Protein AF-A0A922M5T8-F1 (afdb_monomer)

Mean predicted aligned error: 7.03 Å

InterPro domains:
  IPR007785 Anamorsin [PTHR13273] (125-156)
  IPR029063 S-adenosyl-L-methionine-dependent methyltransferase superfamily [G3DSA:3.40.50.150] (2-131)
  IPR029063 S-adenosyl-L-methionine-dependent methyltransferase superfamily [SSF53335] (35-112)
  IPR046408 Anamorsin, C-terminal [PF05093] (125-153)
  IPR049011 Anamorsin, N-terminal domain, metazoan-type [PF20922] (7-112)

Sequence (159 aa):
MENLKSGDNVLIIWNNDSKNSISNLVEEIKSIIGNGSFVLENSEMITESSRPPSSYEAVISNWLSPHTVKHTDNILAIIVKLLKPNGKLILKDTTDLTSALKLNGFINVTKSPDNLYLAEKPKFECYLGDAFRCATCPYLGMPAFKPGEKVKLDLNSDI

pLDDT: mean 88.68, std 11.84, range [50.09, 98.38]

Nearest PDB structures (foldseek):
  2yui-assembly1_A  TM=8.637E-01  e=4.378E-11  Homo sapiens
  4m7r-assembly2_B  TM=8.041E-01  e=2.568E-10  Homo sapiens
  3bwb-assembly1_A  TM=6.374E-01  e=2.377E-05  Trypanosoma cruzi strain CL Brener
  3pvc-assembly1_A  TM=5.793E-01  e=1.912E-04  Yersinia pestis
  6o64-assembly2_D  TM=5.441E-01  e=7.677E-04  Arabidopsis thaliana

Solvent-accessible surface area (backbone atoms only — not comparable to full-atom values): 9366 Å² total; per-residue (Å²): 121,92,87,66,46,67,57,37,32,34,38,38,37,39,45,98,64,54,69,67,61,52,51,54,51,50,53,57,50,47,72,50,18,58,86,28,49,75,47,82,44,46,64,91,74,64,52,78,80,73,53,69,64,52,63,19,49,30,37,40,30,20,78,56,85,90,38,67,49,74,85,42,71,70,54,45,43,41,51,51,46,29,30,22,63,60,8,35,41,40,33,36,43,98,65,89,51,71,63,61,42,46,76,49,57,35,38,81,73,45,78,48,96,84,37,35,36,40,29,25,31,48,84,67,69,38,71,92,45,67,84,78,68,32,89,79,37,95,59,61,94,55,83,72,48,56,90,89,64,76,88,77,81,72,87,65,81,86,113

Structure (mmCIF, N/CA/C/O backbone):
data_AF-A0A922M5T8-F1
#
_entry.id   AF-A0A922M5T8-F1
#
loop_
_atom_site.group_PDB
_atom_site.id
_atom_site.type_symbol
_atom_site.label_atom_id
_atom_site.label_alt_id
_atom_site.label_comp_id
_atom_site.label_asym_id
_atom_site.label_entity_id
_atom_site.label_seq_id
_atom_site.pdbx_PDB_ins_code
_atom_site.Cartn_x
_atom_site.Cartn_y
_atom_site.Cartn_z
_atom_site.occupancy
_atom_site.B_iso_or_equiv
_atom_site.auth_seq_id
_atom_site.auth_comp_id
_atom_site.auth_asym_id
_atom_site.auth_atom_id
_atom_site.pdbx_PDB_model_num
ATOM 1 N N . MET A 1 1 ? -4.499 8.701 -11.858 1.00 69.12 1 MET A N 1
ATOM 2 C CA . MET A 1 1 ? -4.733 8.287 -10.454 1.00 69.12 1 MET A CA 1
ATOM 3 C C . MET A 1 1 ? -6.221 8.376 -10.100 1.00 69.12 1 MET A C 1
ATOM 5 O O . MET A 1 1 ? -6.613 9.123 -9.218 1.00 69.12 1 MET A O 1
ATOM 9 N N . GLU A 1 2 ? -7.078 7.603 -10.766 1.00 71.56 2 GLU A N 1
ATOM 10 C CA . GLU A 1 2 ? -8.548 7.739 -10.645 1.00 71.56 2 GLU A CA 1
ATOM 11 C C . GLU A 1 2 ? -9.126 7.229 -9.311 1.00 71.56 2 GLU A C 1
ATOM 13 O O . GLU A 1 2 ? -10.319 7.339 -9.053 1.00 71.56 2 GLU A O 1
ATOM 18 N N . ASN A 1 3 ? -8.279 6.661 -8.451 1.00 85.19 3 ASN A N 1
ATOM 19 C CA . ASN A 1 3 ? -8.674 6.045 -7.186 1.00 85.19 3 ASN A CA 1
ATOM 20 C C . ASN A 1 3 ? -8.375 6.904 -5.951 1.00 85.19 3 ASN A C 1
ATOM 22 O O . ASN A 1 3 ? -8.629 6.444 -4.840 1.00 85.19 3 ASN A O 1
ATOM 26 N N . LEU A 1 4 ? -7.853 8.115 -6.154 1.00 94.19 4 LEU A N 1
ATOM 27 C CA . LEU A 1 4 ? -7.638 9.113 -5.110 1.00 94.19 4 LEU A CA 1
ATOM 28 C C . LEU A 1 4 ? -8.710 10.196 -5.208 1.00 94.19 4 LEU A C 1
ATOM 30 O O . LEU A 1 4 ? -9.187 10.513 -6.299 1.00 94.19 4 LEU A O 1
ATOM 34 N N . LYS A 1 5 ? -9.057 10.795 -4.074 1.00 94.44 5 LYS A N 1
ATOM 35 C CA . LYS A 1 5 ? -10.005 11.907 -3.988 1.00 94.44 5 LYS A CA 1
ATOM 36 C C . LYS A 1 5 ? -9.546 12.948 -2.970 1.00 94.44 5 LYS A C 1
ATOM 38 O O . LYS A 1 5 ? -8.665 12.710 -2.146 1.00 94.44 5 LYS A O 1
ATOM 43 N N . SER A 1 6 ? -10.191 14.110 -3.026 1.00 96.00 6 SER A N 1
ATOM 44 C CA . SER A 1 6 ? -9.965 15.185 -2.062 1.00 96.00 6 SER A CA 1
ATOM 45 C C . SER A 1 6 ? -10.203 14.703 -0.625 1.00 96.00 6 SER A C 1
ATOM 47 O O . SER A 1 6 ? -11.196 14.025 -0.351 1.00 96.00 6 SER A O 1
ATOM 49 N N . GLY A 1 7 ? -9.290 15.057 0.279 1.00 95.69 7 GLY A N 1
ATOM 50 C CA . GLY A 1 7 ? -9.319 14.689 1.694 1.00 95.69 7 GLY A CA 1
ATOM 51 C C . GLY A 1 7 ? -8.671 13.344 2.047 1.00 95.69 7 GLY A C 1
ATOM 52 O O . GLY A 1 7 ? -8.585 13.033 3.234 1.00 95.69 7 GLY A O 1
ATOM 53 N N . ASP A 1 8 ? -8.199 12.558 1.074 1.00 97.62 8 ASP A N 1
ATOM 54 C CA . ASP A 1 8 ? -7.536 11.278 1.353 1.00 97.62 8 ASP A CA 1
ATOM 55 C C . ASP A 1 8 ? -6.208 11.467 2.110 1.00 97.62 8 ASP A C 1
ATOM 57 O O . ASP A 1 8 ? -5.431 12.382 1.827 1.00 97.62 8 ASP A O 1
ATOM 61 N N . ASN A 1 9 ? -5.914 10.554 3.042 1.00 97.81 9 ASN A N 1
ATOM 62 C CA . ASN A 1 9 ? -4.579 10.370 3.602 1.00 97.81 9 ASN A CA 1
ATOM 63 C C . ASN A 1 9 ? -3.865 9.276 2.809 1.00 97.81 9 ASN A C 1
ATOM 65 O O . ASN A 1 9 ? -4.262 8.106 2.836 1.00 97.81 9 ASN A O 1
ATOM 69 N N . VAL A 1 10 ? -2.802 9.658 2.107 1.00 98.19 10 VAL A N 1
ATOM 70 C CA . VAL A 1 10 ? -2.104 8.796 1.150 1.00 98.19 10 VAL A CA 1
ATOM 71 C C . VAL A 1 10 ? -0.704 8.454 1.646 1.00 98.19 10 VAL A C 1
ATOM 73 O O . VAL A 1 10 ? 0.093 9.335 1.960 1.00 98.19 10 VAL A O 1
ATOM 76 N N . LEU A 1 11 ? -0.364 7.170 1.680 1.00 97.75 11 LEU A N 1
ATOM 77 C CA . LEU A 1 11 ? 1.011 6.725 1.901 1.00 97.75 11 LEU A CA 1
ATOM 78 C C . LEU A 1 11 ? 1.673 6.420 0.557 1.00 97.75 11 LEU A C 1
ATOM 80 O O . LEU A 1 11 ? 1.134 5.661 -0.239 1.00 97.75 11 LEU A O 1
ATOM 84 N N . ILE A 1 12 ? 2.852 6.976 0.314 1.00 97.62 12 ILE A N 1
ATOM 85 C CA . ILE A 1 12 ? 3.647 6.747 -0.891 1.00 97.62 12 ILE A CA 1
ATOM 86 C C . ILE A 1 12 ? 4.898 5.959 -0.496 1.00 97.62 12 ILE A C 1
ATOM 88 O O . ILE A 1 12 ? 5.719 6.443 0.285 1.00 97.62 12 ILE A O 1
ATOM 92 N N . ILE A 1 13 ? 5.049 4.758 -1.049 1.00 97.56 13 ILE A N 1
ATOM 93 C CA . ILE A 1 13 ? 6.189 3.869 -0.813 1.00 97.56 13 ILE A CA 1
ATOM 94 C C . ILE A 1 13 ? 7.091 3.865 -2.048 1.00 97.56 13 ILE A C 1
ATOM 96 O O . ILE A 1 13 ? 6.647 3.537 -3.151 1.00 97.56 13 ILE A O 1
ATOM 100 N N . TRP A 1 14 ? 8.359 4.212 -1.849 1.00 96.69 14 TRP A N 1
ATOM 101 C CA . TRP A 1 14 ? 9.356 4.401 -2.908 1.00 96.69 14 TRP A CA 1
ATOM 102 C C . TRP A 1 14 ? 10.676 3.693 -2.567 1.00 96.69 14 TRP A C 1
ATOM 104 O O . TRP A 1 14 ? 10.892 3.309 -1.414 1.00 96.69 14 TRP A O 1
ATOM 114 N N . ASN A 1 15 ? 11.571 3.515 -3.547 1.00 96.00 15 ASN A N 1
ATOM 115 C CA . ASN A 1 15 ? 12.925 3.013 -3.284 1.00 96.00 15 ASN A CA 1
ATOM 116 C C . ASN A 1 15 ? 13.936 3.487 -4.333 1.00 96.00 15 ASN A C 1
ATOM 118 O O . ASN A 1 15 ? 13.748 3.261 -5.518 1.00 96.00 15 ASN A O 1
ATOM 122 N N . ASN A 1 16 ? 15.060 4.079 -3.925 1.00 90.69 16 ASN A N 1
ATOM 123 C CA . ASN A 1 16 ? 16.125 4.513 -4.848 1.00 90.69 16 ASN A CA 1
ATOM 124 C C . ASN A 1 16 ? 15.661 5.418 -6.014 1.00 90.69 16 ASN A C 1
ATOM 126 O O . ASN A 1 16 ? 16.349 5.542 -7.027 1.00 90.69 16 ASN A O 1
ATOM 130 N N . ASP A 1 17 ? 14.510 6.074 -5.868 1.00 92.31 17 ASP A N 1
ATOM 131 C CA . ASP A 1 17 ? 13.971 7.006 -6.850 1.00 92.31 17 ASP A CA 1
ATOM 132 C C . ASP A 1 17 ? 14.647 8.378 -6.740 1.00 92.31 17 ASP A C 1
ATOM 134 O O . ASP A 1 17 ? 15.034 8.832 -5.659 1.00 92.31 17 ASP A O 1
ATOM 138 N N . SER A 1 18 ? 14.775 9.079 -7.870 1.00 90.75 18 SER A N 1
ATOM 139 C CA . SER A 1 18 ? 15.382 10.411 -7.870 1.00 90.75 18 SER A CA 1
ATOM 140 C C . SER A 1 18 ? 14.501 11.424 -7.130 1.00 90.75 18 SER A C 1
ATOM 142 O O . SER A 1 18 ? 13.273 11.415 -7.252 1.00 90.75 18 SER A O 1
ATOM 144 N N . LYS A 1 19 ? 15.129 12.370 -6.420 1.00 91.19 19 LYS A N 1
ATOM 145 C CA . LYS A 1 19 ? 14.416 13.442 -5.705 1.00 91.19 19 LYS A CA 1
ATOM 146 C C . LYS A 1 19 ? 13.461 14.215 -6.620 1.00 91.19 19 LYS A C 1
ATOM 148 O O . LYS A 1 19 ? 12.360 14.544 -6.199 1.00 91.19 19 LYS A O 1
ATOM 153 N N . ASN A 1 20 ? 13.861 14.473 -7.865 1.00 93.62 20 ASN A N 1
ATOM 154 C CA . ASN A 1 20 ? 13.031 15.195 -8.830 1.00 93.62 20 ASN A CA 1
ATOM 155 C C . ASN A 1 20 ? 11.773 14.396 -9.195 1.00 93.62 20 ASN A C 1
ATOM 157 O O . ASN A 1 20 ? 10.678 14.949 -9.205 1.00 93.62 20 ASN A O 1
ATOM 161 N N . SER A 1 21 ? 11.913 13.089 -9.431 1.00 93.81 21 SER A N 1
ATOM 162 C CA . SER A 1 21 ? 10.782 12.203 -9.730 1.00 93.81 21 SER A CA 1
ATOM 163 C C . SER A 1 21 ? 9.786 12.140 -8.570 1.00 93.81 21 SER A C 1
ATOM 165 O O . SER A 1 21 ? 8.579 12.225 -8.792 1.00 93.81 21 SER A O 1
ATOM 167 N N . ILE A 1 22 ? 10.286 12.051 -7.332 1.00 94.19 22 ILE A N 1
ATOM 168 C CA . ILE A 1 22 ? 9.447 12.066 -6.127 1.00 94.19 22 ILE A CA 1
ATOM 169 C C . ILE A 1 22 ? 8.725 13.410 -5.987 1.00 94.19 22 ILE A C 1
ATOM 171 O O . ILE A 1 22 ? 7.526 13.420 -5.726 1.00 94.19 22 ILE A O 1
ATOM 175 N N . SER A 1 23 ? 9.416 14.537 -6.188 1.00 94.94 23 SER A N 1
ATOM 176 C CA . SER A 1 23 ? 8.794 15.867 -6.124 1.00 94.94 23 SER A CA 1
ATOM 177 C C . SER A 1 23 ? 7.643 16.007 -7.119 1.00 94.94 23 SER A C 1
ATOM 179 O O . SER A 1 23 ? 6.560 16.432 -6.727 1.00 94.94 23 SER A O 1
ATOM 181 N N . ASN A 1 24 ? 7.840 15.572 -8.367 1.00 95.44 24 ASN A N 1
ATOM 182 C CA . ASN A 1 24 ? 6.804 15.628 -9.400 1.00 95.44 24 ASN A CA 1
ATOM 183 C C . ASN A 1 24 ? 5.580 14.776 -9.023 1.00 95.44 24 ASN A C 1
ATOM 185 O O . ASN A 1 24 ? 4.445 15.230 -9.141 1.00 95.44 24 ASN A O 1
ATOM 189 N N . LEU A 1 25 ? 5.807 13.559 -8.516 1.00 95.38 25 LEU A N 1
ATOM 190 C CA . LEU A 1 25 ? 4.735 12.681 -8.040 1.00 95.38 25 LEU A CA 1
ATOM 191 C C . LEU A 1 25 ? 3.964 13.307 -6.871 1.00 95.38 25 LEU A C 1
ATOM 193 O O . LEU A 1 25 ? 2.738 13.250 -6.813 1.00 95.38 25 LEU A O 1
ATOM 197 N N . VAL A 1 26 ? 4.680 13.920 -5.931 1.00 94.62 26 VAL A N 1
ATOM 198 C CA . VAL A 1 26 ? 4.075 14.599 -4.783 1.00 94.62 26 VAL A CA 1
ATOM 199 C C . VAL A 1 26 ? 3.228 15.791 -5.229 1.00 94.62 26 VAL A C 1
ATOM 201 O O . VAL A 1 26 ? 2.155 16.002 -4.670 1.00 94.62 26 VAL A O 1
ATOM 204 N N . GLU A 1 27 ? 3.672 16.568 -6.215 1.00 95.94 27 GLU A N 1
ATOM 205 C CA . GLU A 1 27 ? 2.889 17.674 -6.779 1.00 95.94 27 GLU A CA 1
ATOM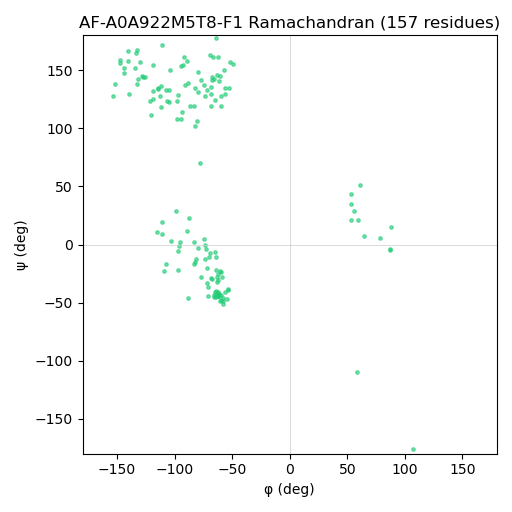 206 C C . GLU A 1 27 ? 1.610 17.179 -7.465 1.00 95.94 27 GLU A C 1
ATOM 208 O O . GLU A 1 27 ? 0.534 17.728 -7.210 1.00 95.94 27 GLU A O 1
ATOM 213 N N . GLU A 1 28 ? 1.698 16.097 -8.244 1.00 95.44 28 GLU A N 1
ATOM 214 C CA . GLU A 1 28 ? 0.534 15.447 -8.855 1.00 95.44 28 GLU A CA 1
ATOM 215 C C . GLU A 1 28 ? -0.468 15.002 -7.780 1.00 95.44 28 GLU A C 1
ATOM 217 O O . GLU A 1 28 ? -1.639 15.383 -7.824 1.00 95.44 28 GLU A O 1
ATOM 222 N N . ILE A 1 29 ? -0.010 14.274 -6.758 1.00 95.62 29 ILE A N 1
ATOM 223 C CA . ILE A 1 29 ? -0.876 13.776 -5.681 1.00 95.62 29 ILE A CA 1
ATOM 224 C C . ILE A 1 29 ? -1.507 14.931 -4.902 1.00 95.62 29 ILE A C 1
ATOM 226 O O . ILE A 1 29 ? -2.713 14.906 -4.661 1.00 95.62 29 ILE A O 1
ATOM 230 N N . LYS A 1 30 ? -0.734 15.968 -4.554 1.00 95.56 30 LYS A N 1
ATOM 231 C CA . LYS A 1 30 ? -1.248 17.168 -3.870 1.00 95.56 30 LYS A CA 1
ATOM 232 C C . LYS A 1 30 ? -2.382 17.832 -4.646 1.00 95.56 30 LYS A C 1
ATOM 234 O O . LYS A 1 30 ? -3.360 18.255 -4.033 1.00 95.56 30 LYS A O 1
ATOM 239 N N . SER A 1 31 ? -2.269 17.904 -5.974 1.00 96.12 31 SER A N 1
ATOM 240 C CA . SER A 1 31 ? -3.313 18.490 -6.822 1.00 96.12 31 SER A CA 1
ATOM 241 C C . SER A 1 31 ? -4.638 17.716 -6.761 1.00 96.12 31 SER A C 1
ATOM 243 O O . SER A 1 31 ? -5.701 18.314 -6.904 1.00 96.12 31 SER A O 1
ATOM 245 N N . ILE A 1 32 ? -4.580 16.407 -6.488 1.00 96.31 32 ILE A N 1
ATOM 246 C CA . ILE A 1 32 ? -5.747 15.519 -6.431 1.00 96.31 32 ILE A CA 1
ATOM 247 C C . ILE A 1 32 ? -6.362 15.493 -5.028 1.00 96.31 32 ILE A C 1
ATOM 249 O O . ILE A 1 32 ? -7.582 15.588 -4.885 1.00 96.31 32 ILE A O 1
ATOM 253 N N . ILE A 1 33 ? -5.535 15.360 -3.986 1.00 96.50 33 ILE A N 1
ATOM 254 C CA . ILE A 1 33 ? -6.025 15.174 -2.611 1.00 96.50 33 ILE A CA 1
ATOM 255 C C . ILE A 1 33 ? -6.421 16.486 -1.926 1.00 96.50 33 ILE A C 1
ATOM 257 O O . ILE A 1 33 ? -7.087 16.450 -0.893 1.00 96.50 33 ILE A O 1
ATOM 261 N N . GLY A 1 34 ? -6.028 17.644 -2.465 1.00 94.25 34 GLY A N 1
ATOM 262 C CA . GLY A 1 34 ? -6.409 18.953 -1.936 1.00 94.25 34 GLY A CA 1
ATOM 263 C C . GLY A 1 34 ? -5.987 19.148 -0.476 1.00 94.25 34 GLY A C 1
ATOM 264 O O . GLY A 1 34 ? -4.805 19.284 -0.177 1.00 94.25 34 GLY A O 1
ATOM 265 N N . ASN A 1 35 ? -6.964 19.173 0.436 1.00 93.81 35 ASN A N 1
ATOM 266 C CA . ASN A 1 35 ? -6.752 19.309 1.883 1.00 93.81 35 ASN A CA 1
ATOM 267 C C . ASN A 1 35 ? -6.414 17.986 2.599 1.00 93.81 35 ASN A C 1
ATOM 269 O O . ASN A 1 35 ? -6.293 17.977 3.825 1.00 93.81 35 ASN A O 1
ATOM 273 N N . GLY A 1 36 ? -6.308 16.882 1.857 1.00 95.38 36 GLY A N 1
ATOM 274 C CA . GLY A 1 36 ? -5.804 15.609 2.356 1.00 95.38 36 GLY A CA 1
ATOM 275 C C . GLY A 1 36 ? -4.336 15.685 2.780 1.00 95.38 36 GLY A C 1
ATOM 276 O O . GLY A 1 36 ? -3.664 16.710 2.642 1.00 95.38 36 GLY A O 1
ATOM 277 N N . SER A 1 37 ? -3.820 14.573 3.293 1.00 96.31 37 SER A N 1
ATOM 278 C CA . SER A 1 37 ? -2.420 14.471 3.707 1.00 96.31 37 SER A CA 1
ATOM 279 C C . SER A 1 37 ? -1.692 13.394 2.915 1.00 96.31 37 SER A C 1
ATOM 281 O O . SER A 1 37 ? -2.297 12.450 2.411 1.00 96.31 37 SER A O 1
ATOM 283 N N . PHE A 1 38 ? -0.374 13.522 2.793 1.00 96.25 38 PHE A N 1
ATOM 284 C CA . PHE A 1 38 ? 0.446 12.459 2.229 1.00 96.25 38 PHE A CA 1
ATOM 285 C C . PHE A 1 38 ? 1.693 12.228 3.075 1.00 96.25 38 PHE A C 1
ATOM 287 O O . PHE A 1 38 ? 2.202 13.134 3.740 1.00 96.25 38 PHE A O 1
ATOM 294 N N . VAL A 1 39 ? 2.189 10.999 3.033 1.00 96.62 39 VAL A N 1
ATOM 295 C CA . VAL A 1 39 ? 3.395 10.557 3.728 1.00 96.62 39 VAL A CA 1
ATOM 296 C C . VAL A 1 39 ? 4.276 9.802 2.743 1.00 96.62 39 VAL A C 1
ATOM 298 O O . VAL A 1 39 ? 3.770 9.062 1.907 1.00 96.62 39 VAL A O 1
ATOM 301 N N . LEU A 1 40 ? 5.591 9.979 2.852 1.00 96.38 40 LEU A N 1
ATOM 302 C CA . LEU A 1 40 ? 6.585 9.240 2.078 1.00 96.38 40 LEU A CA 1
ATOM 303 C C . LEU A 1 40 ? 7.298 8.244 2.991 1.00 96.38 40 LEU A C 1
ATOM 305 O O . LEU A 1 40 ? 7.756 8.626 4.066 1.00 96.38 40 LEU A O 1
ATOM 309 N N . GLU A 1 41 ? 7.438 7.003 2.537 1.00 96.50 41 GLU A N 1
ATOM 310 C CA . GLU A 1 41 ? 8.223 5.962 3.202 1.00 96.50 41 GLU A CA 1
ATOM 311 C C . GLU A 1 41 ? 9.130 5.259 2.197 1.00 96.50 41 GLU A C 1
ATOM 313 O O . GLU A 1 41 ? 8.720 4.944 1.079 1.00 96.50 41 GLU A O 1
ATOM 318 N N . ASN A 1 42 ? 10.369 4.993 2.604 1.00 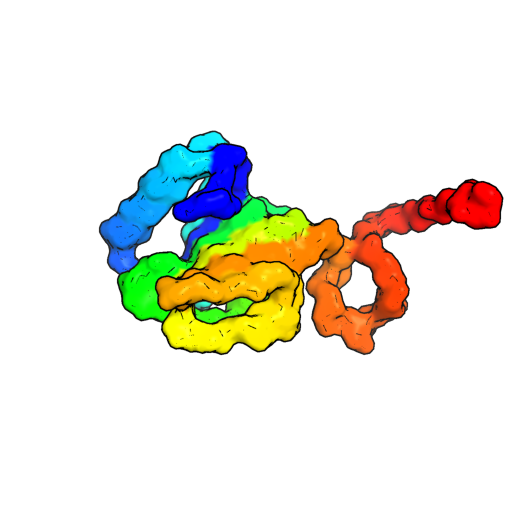95.88 42 ASN A N 1
ATOM 319 C CA . ASN A 1 42 ? 11.255 4.145 1.820 1.00 95.88 42 ASN A CA 1
ATOM 320 C C . ASN A 1 42 ? 10.943 2.669 2.124 1.00 95.88 42 ASN A C 1
ATOM 322 O O . ASN A 1 42 ? 10.804 2.292 3.291 1.00 95.88 42 ASN A O 1
ATOM 326 N N . SER A 1 43 ? 10.854 1.826 1.092 1.00 96.31 43 SER A N 1
ATOM 327 C CA . SER A 1 43 ? 10.466 0.419 1.256 1.00 96.31 43 SER A CA 1
ATOM 328 C C . SER A 1 43 ? 11.425 -0.408 2.115 1.00 96.31 43 SER A C 1
ATOM 330 O O . SER A 1 43 ? 11.009 -1.413 2.673 1.00 96.31 43 SER A O 1
ATOM 332 N N . GLU A 1 44 ? 12.698 -0.025 2.216 1.00 95.25 44 GLU A N 1
ATOM 333 C CA . GLU A 1 44 ? 13.698 -0.738 3.024 1.00 95.25 44 GLU A CA 1
ATOM 334 C C . GLU A 1 44 ? 13.655 -0.332 4.506 1.00 95.25 44 GLU A C 1
ATOM 336 O O . GLU A 1 44 ? 14.173 -1.051 5.356 1.00 95.25 44 GLU A O 1
ATOM 341 N N . MET A 1 45 ? 13.008 0.796 4.822 1.00 93.81 45 MET A N 1
ATOM 342 C CA . MET A 1 45 ? 12.967 1.376 6.172 1.00 93.81 45 MET A CA 1
ATOM 343 C C . MET A 1 45 ? 11.606 1.228 6.859 1.00 93.81 45 MET A C 1
ATOM 345 O O . MET A 1 45 ? 11.502 1.414 8.073 1.00 93.81 45 MET A O 1
ATOM 349 N N . ILE A 1 46 ? 10.550 0.924 6.102 1.00 94.19 46 ILE A N 1
ATOM 350 C CA . ILE A 1 46 ? 9.203 0.790 6.651 1.00 94.19 46 ILE A CA 1
ATOM 351 C C . ILE A 1 46 ? 9.074 -0.489 7.489 1.00 94.19 46 ILE A C 1
ATOM 353 O O . ILE A 1 46 ? 9.459 -1.584 7.081 1.00 94.19 46 ILE A O 1
ATOM 357 N N . THR A 1 47 ? 8.493 -0.351 8.6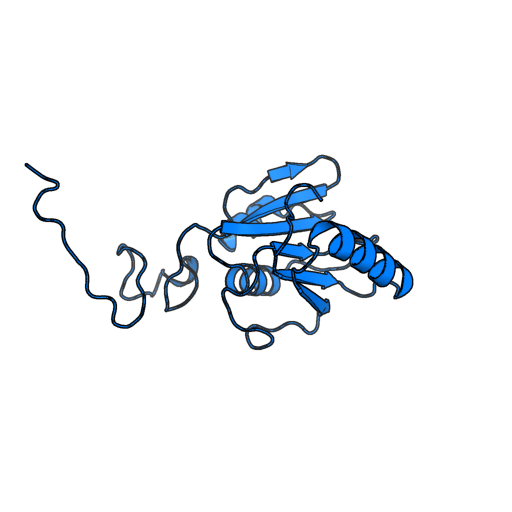75 1.00 91.25 47 THR A N 1
ATOM 358 C CA . THR A 1 47 ? 8.232 -1.448 9.611 1.00 91.25 47 THR A CA 1
ATOM 359 C C . THR A 1 47 ? 6.799 -1.363 10.131 1.00 91.25 47 THR A C 1
ATOM 361 O O . THR A 1 47 ? 6.134 -0.336 9.982 1.00 91.25 47 THR A O 1
ATOM 364 N N . GLU A 1 48 ? 6.311 -2.419 10.788 1.00 81.81 48 GLU A N 1
ATOM 365 C CA . GLU A 1 48 ? 4.960 -2.424 11.367 1.00 81.81 48 GLU A CA 1
ATOM 366 C C . GLU A 1 48 ? 4.719 -1.322 12.417 1.00 81.81 48 GLU A C 1
ATOM 368 O O . GLU A 1 48 ? 3.568 -0.967 12.664 1.00 81.81 48 GLU A O 1
ATOM 373 N N . SER A 1 49 ? 5.772 -0.802 13.055 1.00 84.88 49 SER A N 1
ATOM 374 C CA . SER A 1 49 ? 5.685 0.252 14.074 1.00 84.88 49 SER A CA 1
ATOM 375 C C . SER A 1 49 ? 5.946 1.654 13.524 1.00 84.88 49 SER A C 1
ATOM 377 O O . SER A 1 49 ? 5.776 2.628 14.255 1.00 84.88 49 SER A O 1
ATOM 379 N N . SER A 1 50 ? 6.324 1.782 12.246 1.00 81.50 50 SER A N 1
ATOM 380 C CA . SER A 1 50 ? 6.629 3.077 11.630 1.00 81.50 50 SER A CA 1
ATOM 381 C C . SER A 1 50 ? 5.419 4.013 11.621 1.00 81.50 50 SER A C 1
ATOM 383 O O . SER A 1 50 ? 5.588 5.230 11.677 1.00 81.50 50 SER A O 1
ATOM 385 N N . ARG A 1 51 ? 4.198 3.463 11.536 1.00 90.00 51 ARG A N 1
ATOM 386 C CA . ARG A 1 51 ? 2.948 4.224 11.413 1.00 90.00 51 ARG A CA 1
ATOM 387 C C . ARG A 1 51 ? 1.800 3.558 12.180 1.00 90.00 51 ARG A C 1
ATOM 389 O O . ARG A 1 51 ? 1.790 2.333 12.306 1.00 90.00 51 ARG A O 1
ATOM 396 N N . PRO A 1 52 ? 0.809 4.331 12.664 1.00 90.81 52 PRO A N 1
ATOM 397 C CA . PRO A 1 52 ? -0.387 3.750 13.259 1.00 90.81 52 PRO A CA 1
ATOM 398 C C . PRO A 1 52 ? -1.151 2.897 12.227 1.00 90.81 52 PRO A C 1
ATOM 400 O O . PRO A 1 52 ? -1.252 3.295 11.062 1.00 90.81 52 PRO A O 1
ATOM 403 N N . PRO A 1 53 ? -1.706 1.737 12.621 1.00 91.12 53 PRO A N 1
ATOM 404 C CA . PRO A 1 53 ? -2.527 0.924 11.726 1.00 91.12 53 PRO A CA 1
ATOM 405 C C . PRO A 1 53 ? -3.786 1.687 11.294 1.00 91.12 53 PRO A C 1
ATOM 407 O O . PRO A 1 53 ? -4.194 2.642 11.957 1.00 91.12 53 PRO A O 1
ATOM 410 N N . SER A 1 54 ? -4.420 1.253 10.203 1.00 93.06 54 SER A N 1
ATOM 411 C CA . SER A 1 54 ? -5.726 1.772 9.765 1.00 93.06 54 SER A CA 1
ATOM 412 C C . SER A 1 54 ? -5.782 3.303 9.620 1.00 93.06 54 SER A C 1
ATOM 414 O O . SER A 1 54 ? -6.717 3.973 10.061 1.00 93.06 54 SER A O 1
ATOM 416 N N . SER A 1 55 ? -4.743 3.882 9.020 1.00 95.12 55 SER A N 1
ATOM 417 C CA . SER A 1 55 ? -4.559 5.337 8.941 1.00 95.12 55 SER A CA 1
ATOM 418 C C . SER A 1 55 ? -4.752 5.911 7.543 1.00 95.12 55 SER A C 1
ATOM 420 O O . SER A 1 55 ? -5.079 7.089 7.426 1.00 95.12 55 SER A O 1
ATOM 422 N N . TYR A 1 56 ? -4.602 5.096 6.498 1.00 97.06 56 TYR A N 1
ATOM 423 C CA . TYR A 1 56 ? -4.549 5.583 5.120 1.00 97.06 56 TYR A CA 1
ATOM 424 C C . TYR A 1 56 ? -5.739 5.111 4.286 1.00 97.06 56 TYR A C 1
ATOM 426 O O . TYR A 1 56 ? -6.090 3.931 4.293 1.00 97.06 56 TYR A O 1
ATOM 434 N N . GLU A 1 57 ? -6.344 6.031 3.540 1.00 97.50 57 GLU A N 1
ATOM 435 C CA . GLU A 1 57 ? -7.357 5.730 2.525 1.00 97.50 57 GLU A CA 1
ATOM 436 C C . GLU A 1 57 ? -6.731 5.058 1.299 1.00 97.50 57 GLU A C 1
ATOM 438 O O . GLU A 1 57 ? -7.353 4.185 0.688 1.00 97.50 57 GLU A O 1
ATOM 443 N N . ALA A 1 58 ? -5.491 5.423 0.963 1.00 98.06 58 ALA A N 1
ATOM 444 C CA . ALA A 1 58 ? -4.766 4.823 -0.144 1.00 98.06 58 ALA A CA 1
ATOM 445 C C . ALA A 1 58 ? -3.267 4.674 0.134 1.00 98.06 58 ALA A C 1
ATOM 447 O O . ALA A 1 58 ? -2.643 5.500 0.801 1.00 98.06 58 ALA A O 1
ATOM 448 N N . VAL A 1 59 ? -2.679 3.626 -0.435 1.00 98.31 59 VAL A N 1
ATOM 449 C CA . VAL A 1 59 ? -1.235 3.418 -0.513 1.00 98.31 59 VAL A CA 1
ATOM 450 C C . VAL A 1 59 ? -0.852 3.370 -1.984 1.00 98.31 59 VAL A C 1
ATOM 452 O O . VAL A 1 59 ? -1.399 2.574 -2.745 1.00 98.31 59 VAL A O 1
ATOM 455 N N . ILE A 1 60 ? 0.096 4.213 -2.377 1.00 97.94 60 ILE A N 1
ATOM 456 C CA . ILE A 1 60 ? 0.714 4.215 -3.698 1.00 97.94 60 ILE A CA 1
ATOM 457 C C . ILE A 1 60 ? 2.106 3.622 -3.545 1.00 97.94 60 ILE A C 1
ATOM 459 O O . ILE A 1 60 ? 2.906 4.139 -2.770 1.00 97.94 60 ILE A O 1
ATOM 463 N N . SER A 1 61 ? 2.417 2.551 -4.266 1.00 97.81 61 SER A N 1
ATOM 464 C CA . SER A 1 61 ? 3.737 1.927 -4.184 1.00 97.81 61 SER A CA 1
ATOM 465 C C . SER A 1 61 ? 4.372 1.756 -5.551 1.00 97.81 61 SER A C 1
ATOM 467 O O . SER A 1 61 ? 3.691 1.478 -6.538 1.00 97.81 61 SER A O 1
ATOM 469 N N . ASN A 1 62 ? 5.693 1.928 -5.604 1.00 96.94 62 ASN A N 1
ATOM 470 C CA . ASN A 1 62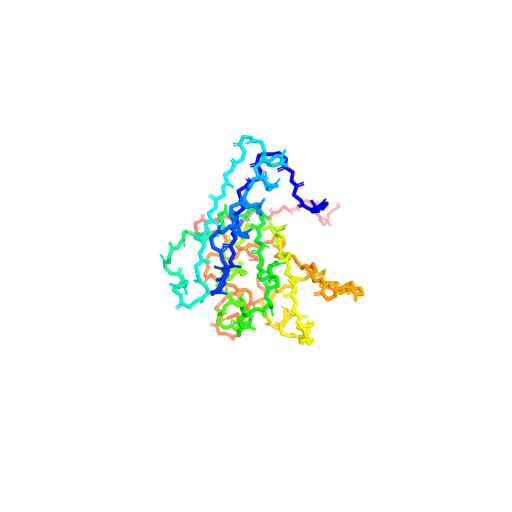 ? 6.500 1.610 -6.778 1.00 96.94 62 ASN A CA 1
ATOM 471 C C . ASN A 1 62 ? 6.045 2.320 -8.066 1.00 96.94 62 ASN A C 1
ATOM 473 O O . ASN A 1 62 ? 6.175 1.800 -9.171 1.00 96.94 62 ASN A O 1
ATOM 477 N N . TRP A 1 63 ? 5.448 3.505 -7.924 1.00 95.19 63 TRP A N 1
ATOM 478 C CA . TRP A 1 63 ? 4.827 4.237 -9.029 1.00 95.19 63 TRP A CA 1
ATOM 479 C C . TRP A 1 63 ? 5.849 4.739 -10.055 1.00 95.19 63 TRP A C 1
ATOM 481 O O . TRP A 1 63 ? 5.543 4.874 -11.240 1.00 95.19 63 TRP A O 1
ATOM 491 N N . LEU A 1 64 ? 7.065 5.014 -9.586 1.00 93.69 64 LEU A N 1
ATOM 492 C CA . LEU A 1 64 ? 8.150 5.596 -10.358 1.00 93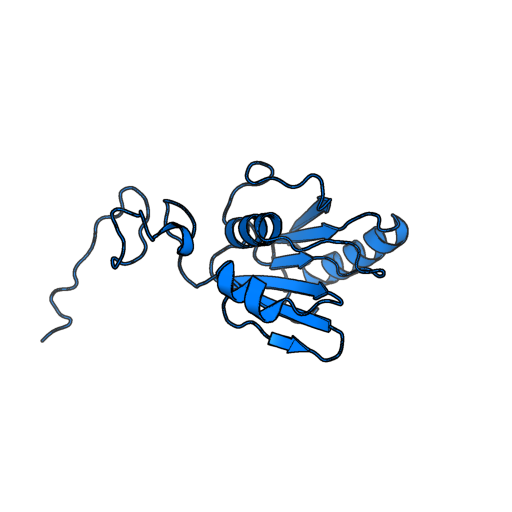.69 64 LEU A CA 1
ATOM 493 C C . LEU A 1 64 ? 8.981 4.505 -11.048 1.00 93.69 64 LEU A C 1
ATOM 495 O O . LEU A 1 64 ? 9.277 3.459 -10.476 1.00 93.69 64 LEU A O 1
ATOM 499 N N . SER A 1 65 ? 9.362 4.764 -12.299 1.00 90.62 65 SER A N 1
ATOM 500 C CA . SER A 1 65 ? 10.352 3.953 -13.015 1.00 90.62 65 SER A CA 1
ATOM 501 C C . SER A 1 65 ? 11.733 4.159 -12.370 1.00 90.62 65 SER A C 1
ATOM 503 O O . SER A 1 65 ? 12.082 5.315 -12.110 1.00 90.62 65 SER A O 1
ATOM 505 N N . PRO A 1 66 ? 12.533 3.099 -12.133 1.00 92.56 66 PRO A N 1
ATOM 506 C CA . PRO A 1 66 ? 12.455 1.781 -12.770 1.00 92.56 66 PRO A CA 1
ATOM 507 C C . PRO A 1 66 ? 11.739 0.685 -11.960 1.00 92.56 66 PRO A C 1
ATOM 509 O O . PRO A 1 66 ? 12.036 -0.492 -12.149 1.00 92.56 66 PRO A O 1
ATOM 512 N N . HIS A 1 67 ? 10.777 1.037 -11.103 1.00 94.25 67 HIS A N 1
ATOM 513 C CA . HIS A 1 67 ? 9.948 0.084 -10.352 1.00 94.25 67 HIS A CA 1
ATOM 514 C C . HIS A 1 67 ? 10.757 -0.832 -9.409 1.00 94.25 67 HIS A C 1
ATOM 516 O O . HIS A 1 67 ? 10.634 -2.056 -9.424 1.00 94.25 67 HIS A O 1
ATOM 522 N N . THR A 1 68 ? 11.604 -0.219 -8.587 1.00 94.00 68 THR A N 1
ATOM 523 C CA . THR A 1 68 ? 12.630 -0.827 -7.715 1.00 94.00 68 THR A CA 1
ATOM 524 C C . THR A 1 68 ? 12.130 -1.373 -6.373 1.00 94.00 68 THR A C 1
ATOM 526 O O . THR A 1 68 ? 12.886 -2.065 -5.684 1.00 94.00 68 THR A O 1
ATOM 529 N N . VAL A 1 69 ? 10.903 -1.060 -5.952 1.00 96.94 69 VAL A N 1
ATOM 530 C CA . VAL A 1 69 ? 10.336 -1.583 -4.701 1.00 96.94 69 VAL A CA 1
ATOM 531 C C . VAL A 1 69 ? 10.093 -3.084 -4.847 1.00 96.94 69 VAL A C 1
ATOM 533 O O . VAL A 1 69 ? 9.442 -3.534 -5.785 1.00 96.94 69 VAL A O 1
ATOM 536 N N . LYS A 1 70 ? 10.582 -3.871 -3.883 1.00 96.00 70 LYS A N 1
ATOM 537 C CA . LYS A 1 70 ? 10.317 -5.313 -3.804 1.00 96.00 70 LYS A CA 1
ATOM 538 C C . LYS A 1 70 ? 9.127 -5.572 -2.885 1.00 96.00 70 LYS A C 1
ATOM 540 O O . LYS A 1 70 ? 9.255 -5.474 -1.665 1.00 96.00 70 LYS A O 1
ATOM 545 N N . HIS A 1 71 ? 7.988 -5.947 -3.458 1.00 97.12 71 HIS A N 1
ATOM 546 C CA . HIS A 1 71 ? 6.768 -6.271 -2.714 1.00 97.12 71 HIS A CA 1
ATOM 547 C C . HIS A 1 71 ? 6.823 -7.678 -2.096 1.00 97.12 71 HIS A C 1
ATOM 549 O O . HIS A 1 71 ? 6.143 -8.599 -2.540 1.00 97.12 71 HIS A O 1
ATOM 555 N N . THR A 1 72 ? 7.663 -7.858 -1.077 1.00 96.50 72 THR A N 1
ATOM 556 C CA . THR A 1 72 ? 7.693 -9.093 -0.275 1.00 96.50 72 THR A CA 1
ATOM 557 C C . THR A 1 72 ? 6.428 -9.229 0.577 1.00 96.50 72 THR A C 1
ATOM 559 O O . THR A 1 72 ? 5.752 -8.233 0.846 1.00 96.50 72 THR A O 1
ATOM 562 N N . ASP A 1 73 ? 6.141 -10.435 1.077 1.00 94.94 73 ASP A N 1
ATOM 563 C CA . ASP A 1 73 ? 5.001 -10.674 1.978 1.00 94.94 73 ASP A CA 1
ATOM 564 C C . ASP A 1 73 ? 5.017 -9.740 3.195 1.00 94.94 73 ASP A C 1
ATOM 566 O O . ASP A 1 73 ? 3.989 -9.191 3.575 1.00 94.94 73 ASP A O 1
ATOM 570 N N . ASN A 1 74 ? 6.197 -9.459 3.758 1.00 94.25 74 ASN A N 1
ATOM 571 C CA . ASN A 1 74 ? 6.326 -8.520 4.873 1.00 94.25 74 ASN A CA 1
ATOM 572 C C . ASN A 1 74 ? 5.869 -7.096 4.500 1.00 94.25 74 ASN A C 1
ATOM 574 O O . ASN A 1 74 ? 5.140 -6.461 5.258 1.00 94.25 74 ASN A O 1
ATOM 578 N N . ILE A 1 75 ? 6.259 -6.595 3.323 1.00 96.12 75 ILE A N 1
ATOM 579 C CA . ILE A 1 75 ? 5.832 -5.270 2.848 1.00 96.12 75 ILE A CA 1
ATOM 580 C C . ILE A 1 75 ? 4.326 -5.255 2.585 1.00 96.12 75 ILE A C 1
ATOM 582 O O . ILE A 1 75 ? 3.640 -4.332 3.020 1.00 96.12 75 ILE A O 1
ATOM 586 N N . LEU A 1 76 ? 3.793 -6.286 1.928 1.00 96.88 76 LEU A N 1
ATOM 587 C CA . LEU A 1 76 ? 2.360 -6.401 1.654 1.00 96.88 76 LEU A CA 1
ATOM 588 C C . LEU A 1 76 ? 1.529 -6.477 2.947 1.00 96.88 76 LEU A C 1
ATOM 590 O O . LEU A 1 76 ? 0.506 -5.797 3.050 1.00 96.88 76 LEU A O 1
ATOM 594 N N . ALA A 1 77 ? 1.998 -7.216 3.954 1.00 93.25 77 ALA A N 1
ATOM 595 C CA . ALA A 1 77 ? 1.366 -7.307 5.268 1.00 93.25 77 ALA A CA 1
ATOM 596 C C . ALA A 1 77 ? 1.388 -5.968 6.027 1.00 93.25 77 ALA A C 1
ATOM 598 O O . ALA A 1 77 ? 0.382 -5.571 6.620 1.00 93.25 77 ALA A O 1
ATOM 599 N N . ILE A 1 78 ? 2.499 -5.222 5.973 1.00 94.94 78 ILE A N 1
ATOM 600 C CA . ILE A 1 78 ? 2.558 -3.862 6.529 1.00 94.94 78 ILE A CA 1
ATOM 601 C C . ILE A 1 78 ? 1.534 -2.968 5.821 1.00 94.94 78 ILE A C 1
ATOM 603 O O . ILE A 1 78 ? 0.733 -2.307 6.481 1.00 94.94 78 ILE A O 1
ATOM 607 N N . ILE A 1 79 ? 1.501 -2.979 4.486 1.00 96.75 79 ILE A N 1
ATOM 608 C CA . ILE A 1 79 ? 0.579 -2.152 3.696 1.00 96.75 79 ILE A CA 1
ATOM 609 C C . ILE A 1 79 ? -0.882 -2.448 4.061 1.00 96.75 79 ILE A C 1
ATOM 611 O O . ILE A 1 79 ? -1.641 -1.516 4.339 1.00 96.75 79 ILE A O 1
ATOM 615 N N . VAL A 1 80 ? -1.286 -3.723 4.112 1.00 94.50 80 VAL A N 1
ATOM 616 C CA . VAL A 1 80 ? -2.678 -4.091 4.426 1.00 94.50 80 VAL A CA 1
ATOM 617 C C . VAL A 1 80 ? -3.072 -3.662 5.847 1.00 94.50 80 VAL A C 1
ATOM 619 O O . VAL A 1 80 ? -4.213 -3.270 6.096 1.00 94.50 80 VAL A O 1
ATOM 622 N N . LYS A 1 81 ? -2.126 -3.665 6.793 1.00 91.88 81 LYS A N 1
ATOM 623 C CA . LYS A 1 81 ? -2.338 -3.195 8.170 1.00 91.88 81 LYS A CA 1
ATOM 624 C C . LYS A 1 81 ? -2.490 -1.673 8.250 1.00 91.88 81 LYS A C 1
ATOM 626 O O . LYS A 1 81 ? -3.294 -1.184 9.043 1.00 91.88 81 LYS A O 1
ATOM 631 N N . LEU A 1 82 ? -1.757 -0.923 7.430 1.00 94.62 82 LEU A N 1
ATOM 632 C CA . LEU A 1 82 ? -1.787 0.543 7.422 1.00 94.62 82 LEU A CA 1
ATOM 633 C C . LEU A 1 82 ? -3.019 1.129 6.715 1.00 94.62 82 LEU A C 1
ATOM 635 O O . LEU A 1 82 ? -3.465 2.221 7.075 1.00 94.62 82 LEU A O 1
ATOM 639 N N . LEU A 1 83 ? -3.598 0.414 5.750 1.00 95.81 83 LEU A N 1
ATOM 640 C CA . LEU A 1 83 ? -4.834 0.827 5.083 1.00 95.81 83 LEU A CA 1
ATOM 641 C C . LEU A 1 83 ? -6.036 0.795 6.036 1.00 95.81 83 LEU A C 1
ATOM 643 O O . LEU A 1 83 ? -6.182 -0.124 6.840 1.00 95.81 83 LEU A O 1
ATOM 647 N N . LYS A 1 84 ? -6.941 1.767 5.916 1.00 94.50 84 LYS A N 1
ATOM 648 C CA . LYS A 1 84 ? -8.284 1.707 6.516 1.00 94.50 84 LYS A CA 1
ATOM 649 C C . LYS A 1 84 ? -9.125 0.610 5.855 1.00 94.50 84 LYS A C 1
ATOM 651 O O . LYS A 1 84 ? -8.802 0.203 4.739 1.00 94.50 84 LYS A O 1
ATOM 656 N N . PRO A 1 85 ? -10.216 0.125 6.476 1.00 93.19 85 PRO A N 1
ATOM 657 C CA . PRO A 1 85 ? -11.179 -0.727 5.781 1.00 93.19 85 PRO A CA 1
ATOM 658 C C . PRO A 1 85 ? -11.657 -0.077 4.471 1.00 93.19 85 PRO A C 1
ATOM 660 O O . PRO A 1 85 ? -11.973 1.113 4.466 1.00 93.19 85 PRO A O 1
ATOM 663 N N . ASN A 1 86 ? -11.718 -0.841 3.373 1.00 94.31 86 ASN A N 1
ATOM 664 C CA . ASN A 1 86 ? -11.881 -0.349 1.984 1.00 94.31 86 ASN A CA 1
ATOM 665 C C . ASN A 1 86 ? -10.741 0.513 1.430 1.00 94.31 86 ASN A C 1
ATOM 667 O O . ASN A 1 86 ? -10.880 1.094 0.352 1.00 94.31 86 ASN A O 1
ATOM 671 N N . GLY A 1 87 ? -9.636 0.641 2.155 1.00 96.81 87 GLY A N 1
ATOM 672 C CA . GLY A 1 87 ? -8.471 1.366 1.683 1.00 96.81 87 GLY A CA 1
ATOM 673 C C . GLY A 1 87 ? -7.884 0.691 0.447 1.00 96.81 87 GLY A C 1
ATOM 674 O O . GLY A 1 87 ? -7.932 -0.536 0.315 1.00 96.81 87 GLY A O 1
ATOM 675 N N . LYS A 1 88 ? -7.341 1.496 -0.463 1.00 97.81 88 LYS A N 1
ATOM 676 C CA . LYS A 1 88 ? -6.873 1.040 -1.774 1.00 97.81 88 LYS A CA 1
ATOM 677 C C . LYS A 1 88 ? -5.354 0.966 -1.835 1.00 97.81 88 LYS A C 1
ATOM 679 O O . LYS A 1 88 ? -4.664 1.914 -1.482 1.00 97.81 88 LYS A O 1
ATOM 684 N N . LEU A 1 89 ? -4.832 -0.135 -2.350 1.00 98.38 89 LEU A N 1
ATOM 685 C CA . LEU A 1 89 ? -3.448 -0.264 -2.782 1.00 98.38 89 LEU A CA 1
ATOM 686 C C . LEU A 1 89 ? -3.382 -0.061 -4.295 1.00 98.38 89 LEU A C 1
ATOM 688 O O . LEU A 1 89 ? -4.052 -0.763 -5.050 1.00 98.38 89 LEU A O 1
ATOM 692 N N . ILE A 1 90 ? -2.568 0.900 -4.717 1.00 97.69 90 ILE A N 1
ATOM 693 C CA . ILE A 1 90 ? -2.302 1.250 -6.109 1.00 97.69 90 ILE A CA 1
ATOM 694 C C . ILE A 1 90 ? -0.799 1.070 -6.318 1.00 97.69 90 ILE A C 1
ATOM 696 O O . ILE A 1 90 ? -0.007 1.820 -5.753 1.00 97.69 90 ILE A O 1
ATOM 700 N N . LEU A 1 91 ? -0.372 0.082 -7.099 1.00 96.81 91 LEU A N 1
ATOM 701 C CA . LEU A 1 91 ? 1.060 -0.157 -7.303 1.00 96.81 91 LEU A CA 1
ATOM 702 C C . LEU A 1 91 ? 1.395 -0.528 -8.734 1.00 96.81 91 LEU A C 1
ATOM 704 O O . LEU A 1 91 ? 0.539 -1.019 -9.462 1.00 96.81 91 LEU A O 1
ATOM 708 N N . LYS A 1 92 ? 2.650 -0.326 -9.130 1.00 96.06 92 LYS A N 1
ATOM 709 C CA . LYS A 1 92 ? 3.181 -0.846 -10.395 1.00 96.06 92 LYS A CA 1
ATOM 710 C C . LYS A 1 92 ? 4.267 -1.873 -10.120 1.00 96.06 92 LYS A C 1
ATOM 712 O O . LYS A 1 92 ? 5.127 -1.640 -9.281 1.00 96.06 92 LYS A O 1
ATOM 717 N N . ASP A 1 93 ? 4.242 -3.011 -10.803 1.00 95.69 93 ASP A N 1
ATOM 718 C CA . ASP A 1 93 ? 5.298 -4.016 -10.647 1.00 95.69 93 ASP A CA 1
ATOM 719 C C . ASP A 1 93 ? 5.477 -4.853 -11.912 1.00 95.69 93 ASP A C 1
ATOM 721 O O . ASP A 1 93 ? 4.510 -5.271 -12.543 1.00 95.69 93 ASP A O 1
ATOM 725 N N . THR A 1 94 ? 6.729 -5.111 -12.279 1.00 92.75 94 THR A N 1
ATOM 726 C CA . THR A 1 94 ? 7.064 -5.931 -13.453 1.00 92.75 94 THR A CA 1
ATOM 727 C C . THR A 1 94 ? 6.770 -7.417 -13.239 1.00 92.75 94 THR A C 1
ATOM 729 O O . THR A 1 94 ? 6.610 -8.161 -14.207 1.00 92.75 94 THR A O 1
ATOM 732 N N . THR A 1 95 ? 6.665 -7.851 -11.984 1.00 92.94 95 THR A N 1
ATOM 733 C CA . THR A 1 95 ? 6.323 -9.218 -11.594 1.00 92.94 95 THR A CA 1
ATOM 734 C C . THR A 1 95 ? 4.812 -9.407 -11.456 1.00 92.94 95 THR A C 1
ATOM 736 O O . THR A 1 95 ? 4.047 -8.450 -11.300 1.00 92.94 95 THR A O 1
ATOM 739 N N . ASP A 1 96 ? 4.344 -10.657 -11.551 1.00 94.88 96 ASP A N 1
ATOM 740 C CA . ASP A 1 96 ? 2.942 -10.968 -11.269 1.00 94.88 96 ASP A CA 1
ATOM 741 C C . ASP A 1 96 ? 2.687 -11.080 -9.762 1.00 94.88 96 ASP A C 1
ATOM 743 O O . ASP A 1 96 ? 3.057 -12.069 -9.130 1.00 94.88 96 ASP A O 1
ATOM 747 N N . LEU A 1 97 ? 2.031 -10.066 -9.195 1.00 96.69 97 LEU A N 1
ATOM 748 C CA . LEU A 1 97 ? 1.710 -9.997 -7.769 1.00 96.69 97 LEU A CA 1
ATOM 749 C C . LEU A 1 97 ? 0.303 -10.503 -7.431 1.00 96.69 97 LEU A C 1
ATOM 751 O O . LEU A 1 97 ? -0.087 -10.476 -6.265 1.00 96.69 97 LEU A O 1
ATOM 755 N N . THR A 1 98 ? -0.472 -10.988 -8.406 1.00 96.50 98 THR A N 1
ATOM 756 C CA . THR A 1 98 ? -1.892 -11.330 -8.204 1.00 96.50 98 THR A C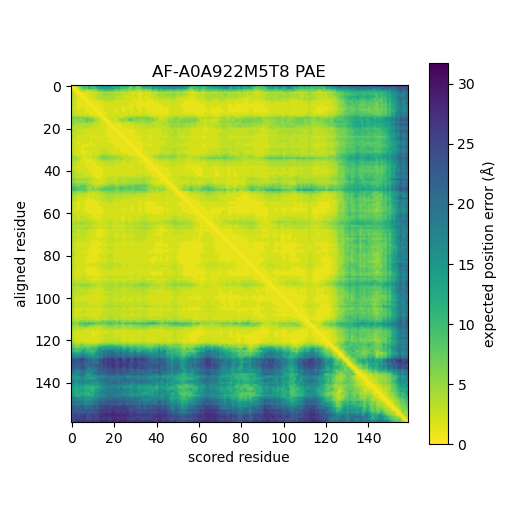A 1
ATOM 757 C C . THR A 1 98 ? -2.106 -12.313 -7.052 1.00 96.50 98 THR A C 1
ATOM 759 O O . THR A 1 98 ? -2.975 -12.103 -6.203 1.00 96.50 98 THR A O 1
ATOM 762 N N . SER A 1 99 ? -1.307 -13.381 -7.001 1.00 96.88 99 SER A N 1
ATOM 763 C CA . SER A 1 99 ? -1.391 -14.389 -5.939 1.00 96.88 99 SER A CA 1
ATOM 764 C C . SER A 1 99 ? -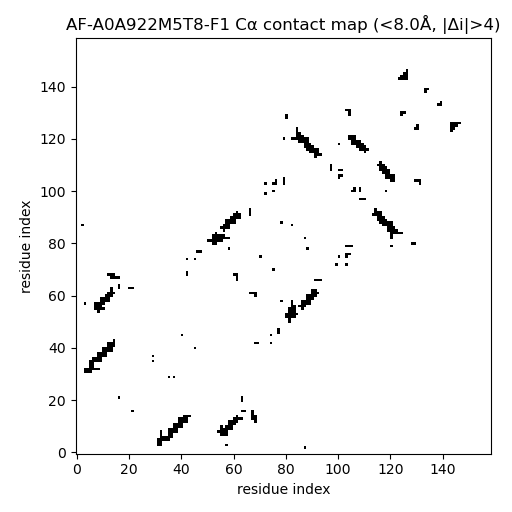0.882 -13.853 -4.603 1.00 96.88 99 SER A C 1
ATOM 766 O O . SER A 1 99 ? -1.552 -14.032 -3.590 1.00 96.88 99 SER A O 1
ATOM 768 N N . ALA A 1 100 ? 0.257 -13.154 -4.602 1.00 96.94 100 ALA A N 1
ATOM 769 C CA . ALA A 1 100 ? 0.848 -12.587 -3.391 1.00 96.94 100 ALA A CA 1
ATOM 770 C C . ALA A 1 100 ? -0.105 -11.591 -2.712 1.00 96.94 100 ALA A C 1
ATOM 772 O O . ALA A 1 100 ? -0.317 -11.661 -1.504 1.00 96.94 100 ALA A O 1
ATOM 773 N N . LEU A 1 101 ? -0.761 -10.726 -3.489 1.00 97.56 101 LEU A N 1
ATOM 774 C CA . LEU A 1 101 ? -1.763 -9.787 -2.987 1.00 97.56 101 LEU A CA 1
ATOM 775 C C . LEU A 1 101 ? -2.935 -10.517 -2.318 1.00 97.56 101 LEU A C 1
ATOM 777 O O . LEU A 1 101 ? -3.303 -10.195 -1.191 1.00 97.56 101 LEU A O 1
ATOM 781 N N . LYS A 1 102 ? -3.491 -11.546 -2.965 1.00 96.06 102 LYS A N 1
ATOM 782 C CA . LYS A 1 102 ? -4.602 -12.322 -2.391 1.00 96.06 102 LYS A CA 1
ATOM 783 C C . LYS A 1 102 ? -4.200 -13.054 -1.109 1.00 96.06 102 LYS A C 1
ATOM 785 O O . LYS A 1 102 ? -4.964 -13.055 -0.148 1.00 96.06 102 LYS A O 1
ATOM 790 N N . LEU A 1 103 ? -3.006 -13.647 -1.081 1.00 94.44 103 LEU A N 1
ATOM 791 C CA . LEU A 1 103 ? -2.485 -14.369 0.085 1.00 94.44 103 LEU A CA 1
ATOM 792 C C . LEU A 1 103 ? -2.177 -13.441 1.269 1.00 94.44 103 LEU A C 1
ATOM 794 O O . LEU A 1 103 ? -2.322 -13.859 2.412 1.00 94.44 103 LEU A O 1
ATOM 798 N N . ASN A 1 104 ? -1.826 -12.179 1.005 1.00 94.00 104 ASN A N 1
ATOM 799 C CA . ASN A 1 104 ? -1.619 -11.146 2.027 1.00 94.00 104 ASN A CA 1
ATOM 800 C C . ASN A 1 104 ? -2.906 -10.372 2.377 1.00 94.00 104 ASN A C 1
ATOM 802 O O . ASN A 1 104 ? -2.868 -9.350 3.060 1.00 94.00 104 ASN A O 1
ATOM 806 N N . GLY A 1 105 ? -4.061 -10.860 1.923 1.00 91.31 105 GLY A N 1
ATOM 807 C CA . GLY A 1 105 ? -5.368 -10.395 2.369 1.00 91.31 105 GLY A CA 1
ATOM 808 C C . GLY A 1 105 ? -5.971 -9.217 1.638 1.00 91.31 105 GLY A C 1
ATOM 809 O O . GLY A 1 105 ? -6.965 -8.657 2.103 1.00 91.31 105 GLY A O 1
ATOM 810 N N . PHE A 1 106 ? -5.433 -8.888 0.471 1.00 95.94 106 PHE A N 1
ATOM 811 C CA . PHE A 1 106 ? -6.105 -7.980 -0.435 1.00 95.94 106 PHE A CA 1
ATOM 812 C C . PHE A 1 106 ? -7.247 -8.673 -1.182 1.00 95.94 106 PHE A C 1
ATOM 814 O O . PHE A 1 106 ? -7.139 -9.814 -1.636 1.00 95.94 106 PHE A O 1
ATOM 821 N N . ILE A 1 107 ? -8.339 -7.938 -1.361 1.00 96.12 107 ILE A N 1
ATOM 822 C CA . ILE A 1 107 ? -9.488 -8.317 -2.185 1.00 96.12 107 ILE A CA 1
ATOM 823 C C . ILE A 1 107 ? -9.561 -7.420 -3.423 1.00 96.12 107 ILE A C 1
ATOM 825 O O . ILE A 1 107 ? -8.813 -6.450 -3.541 1.00 96.12 107 ILE A O 1
ATOM 829 N N . ASN A 1 108 ? -10.450 -7.753 -4.364 1.00 96.50 108 ASN A N 1
ATOM 830 C CA . ASN A 1 108 ? -10.681 -6.967 -5.585 1.00 96.50 108 ASN A CA 1
ATOM 831 C C . ASN A 1 108 ? -9.396 -6.679 -6.386 1.00 96.50 108 ASN A C 1
ATOM 833 O O . ASN A 1 108 ? -9.249 -5.620 -6.990 1.00 96.50 108 ASN A O 1
ATOM 837 N N . VAL A 1 109 ? -8.460 -7.634 -6.384 1.00 97.69 109 VAL A N 1
ATOM 838 C CA . VAL A 1 109 ? -7.178 -7.508 -7.082 1.00 97.69 109 VAL A CA 1
ATOM 839 C C . VAL A 1 109 ? -7.409 -7.508 -8.592 1.00 97.69 109 VAL A C 1
ATOM 841 O O . VAL A 1 109 ? -7.900 -8.491 -9.150 1.00 97.69 109 VAL A O 1
ATOM 844 N N . THR A 1 110 ? -7.016 -6.421 -9.246 1.00 96.75 110 THR A N 1
ATOM 845 C CA . THR A 1 110 ? -7.061 -6.241 -10.701 1.00 96.75 110 THR A CA 1
ATOM 846 C C . THR A 1 110 ? -5.682 -5.848 -11.216 1.00 96.75 110 THR A C 1
ATOM 848 O O . THR A 1 110 ? -4.944 -5.139 -10.532 1.00 96.75 110 THR A O 1
ATOM 851 N N . LYS A 1 111 ? -5.331 -6.329 -12.413 1.00 96.56 111 LYS A N 1
ATOM 852 C CA . LYS A 1 111 ? -4.085 -6.008 -13.115 1.00 96.56 111 LYS A CA 1
ATOM 853 C C . LYS A 1 111 ? -4.419 -5.381 -14.465 1.00 96.56 111 LYS A C 1
ATOM 855 O O . LYS A 1 111 ? -5.106 -6.004 -15.274 1.00 96.56 111 LYS A O 1
ATOM 860 N N . SER A 1 112 ? -3.912 -4.181 -14.705 1.00 93.31 112 SER A N 1
ATOM 861 C CA . SER A 1 112 ? -4.019 -3.475 -15.980 1.00 93.31 112 SER A CA 1
ATOM 862 C C . SER A 1 112 ? -2.815 -3.774 -16.891 1.00 93.31 112 SER A C 1
ATOM 864 O O . SER A 1 112 ? -1.768 -4.217 -16.408 1.00 93.31 112 SER A O 1
ATOM 866 N N . PRO A 1 113 ? -2.923 -3.526 -18.213 1.00 87.69 113 PRO A N 1
ATOM 867 C CA . PRO A 1 113 ? -1.857 -3.823 -19.178 1.00 87.69 113 PRO A CA 1
ATOM 868 C C . PRO A 1 113 ? -0.528 -3.090 -18.936 1.00 87.69 113 PRO A C 1
ATOM 870 O O . PRO A 1 113 ? 0.514 -3.564 -19.377 1.00 87.69 113 PRO A O 1
ATOM 873 N N . ASP A 1 114 ? -0.537 -1.959 -18.226 1.00 90.06 114 ASP A N 1
ATOM 874 C CA . ASP A 1 114 ? 0.651 -1.168 -17.879 1.00 90.06 114 ASP A CA 1
ATOM 875 C C . ASP A 1 114 ? 1.326 -1.629 -16.576 1.00 90.06 114 ASP A C 1
ATOM 877 O O . ASP A 1 114 ? 2.033 -0.850 -15.933 1.00 90.06 114 ASP A O 1
ATOM 881 N N . ASN A 1 115 ? 1.100 -2.887 -16.176 1.00 93.44 115 ASN A N 1
ATOM 882 C CA . ASN A 1 115 ? 1.594 -3.471 -14.927 1.00 93.44 115 ASN A CA 1
ATOM 883 C C . ASN A 1 115 ? 1.115 -2.737 -13.662 1.00 93.44 115 ASN A C 1
ATOM 885 O O . ASN A 1 115 ? 1.714 -2.864 -12.594 1.00 93.44 115 ASN A O 1
ATOM 889 N N . LEU A 1 116 ? 0.022 -1.981 -13.777 1.00 95.44 116 LEU A N 1
ATOM 890 C CA . LEU A 1 116 ? -0.681 -1.374 -12.659 1.00 95.44 116 LEU A CA 1
ATOM 891 C C . LEU A 1 116 ? -1.576 -2.409 -11.980 1.00 95.44 116 LEU A C 1
ATOM 893 O O . LEU A 1 116 ? -2.382 -3.072 -12.630 1.00 95.44 116 LEU A O 1
ATOM 897 N N . TYR A 1 117 ? -1.475 -2.484 -10.663 1.00 97.38 117 TYR A N 1
ATOM 898 C CA . TYR A 1 117 ? -2.356 -3.256 -9.810 1.00 97.38 117 TYR A CA 1
ATOM 899 C C . TYR A 1 117 ? -3.199 -2.320 -8.959 1.00 97.38 117 TYR A C 1
ATOM 901 O O . TYR A 1 117 ? -2.694 -1.356 -8.373 1.00 97.38 117 TYR A O 1
ATOM 909 N N . LEU A 1 118 ? -4.482 -2.649 -8.865 1.00 97.62 118 LEU A N 1
ATOM 910 C CA . LEU A 1 118 ? -5.398 -2.088 -7.886 1.00 97.62 118 LEU A CA 1
ATOM 911 C C . LEU A 1 118 ? -5.911 -3.225 -7.009 1.00 97.62 118 LEU A C 1
ATOM 913 O O . LEU A 1 118 ? -6.323 -4.270 -7.511 1.00 97.62 118 LEU A O 1
ATOM 917 N N . ALA A 1 119 ? -5.871 -3.012 -5.703 1.00 97.88 119 ALA A N 1
ATOM 918 C CA . ALA A 1 119 ? -6.272 -3.981 -4.701 1.00 97.88 119 ALA A CA 1
ATOM 919 C C . ALA A 1 119 ? -6.873 -3.255 -3.489 1.00 97.88 119 ALA A C 1
ATOM 921 O O . ALA A 1 119 ? -6.577 -2.084 -3.259 1.00 97.88 119 ALA A O 1
ATOM 922 N N . GLU A 1 120 ? -7.715 -3.922 -2.706 1.00 97.25 120 GLU A N 1
ATOM 923 C CA . GLU A 1 120 ? -8.443 -3.289 -1.599 1.00 97.25 120 GLU A CA 1
ATOM 924 C C . GLU A 1 120 ? -8.275 -4.065 -0.293 1.00 97.25 120 GLU A C 1
ATOM 926 O O . GLU A 1 120 ? -8.235 -5.297 -0.286 1.00 97.25 120 GLU A O 1
ATOM 931 N N . LYS A 1 121 ? -8.224 -3.347 0.834 1.00 94.81 121 LYS A N 1
ATOM 932 C CA . LYS A 1 121 ? -8.388 -3.953 2.157 1.00 94.81 121 LYS A CA 1
ATOM 933 C C . LYS A 1 121 ? -9.868 -4.299 2.377 1.00 94.81 121 LYS A C 1
ATOM 935 O O . LYS A 1 121 ? -10.725 -3.455 2.098 1.00 94.81 121 LYS A O 1
ATOM 940 N N . PRO A 1 122 ? -10.197 -5.480 2.934 1.00 92.31 122 PRO A N 1
ATOM 941 C CA . PRO A 1 122 ? -11.562 -5.829 3.313 1.00 92.31 122 PRO A CA 1
ATOM 942 C C . PRO A 1 122 ? -12.279 -4.759 4.153 1.00 92.31 122 PRO A C 1
ATOM 944 O O . PRO A 1 122 ? -11.667 -3.968 4.869 1.00 92.31 122 PRO A O 1
ATOM 947 N N . LYS A 1 123 ? -13.616 -4.771 4.095 1.00 88.31 123 LYS A N 1
ATOM 948 C CA . LYS A 1 123 ? -14.525 -3.824 4.778 1.00 88.31 123 LYS A CA 1
ATOM 949 C C . LYS A 1 123 ? -14.502 -3.877 6.305 1.00 88.31 123 LYS A C 1
ATOM 951 O O . LYS A 1 123 ? -15.163 -3.063 6.944 1.00 88.31 123 LYS A O 1
ATOM 956 N N . PHE A 1 124 ? -13.784 -4.827 6.883 1.00 79.81 124 PHE A N 1
ATOM 957 C CA . PHE A 1 124 ? -13.752 -5.077 8.313 1.00 79.81 124 PHE A CA 1
ATOM 958 C C . PHE A 1 124 ? -12.311 -5.164 8.805 1.00 79.81 124 PHE A C 1
ATOM 960 O O . PHE A 1 124 ? -11.389 -5.466 8.048 1.00 79.81 124 PHE A O 1
ATOM 967 N N . GLU A 1 125 ? -12.129 -4.918 10.096 1.00 73.50 125 GLU A N 1
ATOM 968 C CA . GLU A 1 125 ? -10.841 -5.026 10.765 1.00 73.50 125 GLU A CA 1
ATOM 969 C C . GLU A 1 125 ? -11.057 -5.659 12.137 1.00 73.50 125 GLU A C 1
ATOM 971 O O . GLU A 1 125 ? -11.948 -5.252 12.882 1.00 73.50 125 GLU A O 1
ATOM 976 N N . CYS A 1 126 ? -10.277 -6.695 12.443 1.00 70.06 126 CYS A N 1
ATOM 977 C CA . CYS A 1 126 ? -10.268 -7.327 13.754 1.00 70.06 126 CYS A CA 1
ATOM 978 C C . CYS A 1 126 ? -9.216 -6.642 14.625 1.00 70.06 126 CYS A C 1
ATOM 980 O O . CYS A 1 126 ? -8.101 -6.379 14.170 1.00 70.06 126 CYS A O 1
ATOM 982 N N . TYR A 1 127 ? -9.542 -6.380 15.891 1.00 68.06 127 TYR A N 1
ATOM 983 C CA . TYR A 1 127 ? -8.612 -5.699 16.794 1.00 68.06 127 TYR A CA 1
ATOM 984 C C . TYR A 1 127 ? -7.321 -6.487 17.076 1.00 68.06 127 TYR A C 1
ATOM 986 O O . TYR A 1 127 ? -6.321 -5.889 17.469 1.00 68.06 127 TYR A O 1
ATOM 994 N N . LEU A 1 128 ? -7.337 -7.813 16.890 1.00 64.94 128 LEU A N 1
ATOM 995 C CA . LEU A 1 128 ? -6.177 -8.694 17.083 1.00 64.94 128 LEU A CA 1
ATOM 996 C C . LEU A 1 128 ? -5.193 -8.674 15.907 1.00 64.94 128 LEU A C 1
ATOM 998 O O . LEU A 1 128 ? -4.144 -9.312 15.984 1.00 64.94 128 LEU A O 1
ATOM 1002 N N . GLY A 1 129 ? -5.503 -7.940 14.838 1.00 62.62 129 GLY A N 1
ATOM 1003 C CA . GLY A 1 129 ? -4.723 -7.931 13.605 1.00 62.62 129 GLY A CA 1
ATOM 1004 C C . GLY A 1 129 ? -5.420 -8.678 12.471 1.00 62.62 129 GLY A C 1
ATOM 1005 O O . GLY A 1 129 ? -6.577 -9.076 12.591 1.00 62.62 129 GLY A O 1
ATOM 1006 N N . ASP A 1 130 ? -4.726 -8.775 11.336 1.00 59.09 130 ASP A N 1
ATOM 1007 C CA . ASP A 1 130 ? -5.268 -9.233 10.054 1.00 59.09 130 ASP A CA 1
ATOM 1008 C C . ASP A 1 130 ? -6.015 -10.584 10.103 1.00 59.09 130 ASP A C 1
ATOM 1010 O O . ASP A 1 130 ? -5.809 -11.436 10.966 1.00 59.09 130 ASP A O 1
ATOM 1014 N N . ALA A 1 131 ? -6.901 -10.781 9.123 1.00 50.09 131 ALA A N 1
ATOM 1015 C CA . ALA A 1 131 ? -7.755 -11.963 9.016 1.00 50.09 131 ALA A CA 1
ATOM 1016 C C . ALA A 1 131 ? -6.993 -13.265 8.673 1.00 50.09 131 ALA A C 1
ATOM 1018 O O . ALA A 1 131 ? -7.588 -14.341 8.696 1.00 50.09 131 ALA A O 1
ATOM 1019 N N . PHE A 1 132 ? -5.694 -13.193 8.354 1.00 51.34 132 PHE A N 1
ATOM 1020 C CA . PHE A 1 132 ? -4.890 -14.335 7.892 1.00 51.34 132 PHE A CA 1
ATOM 1021 C C . PHE A 1 132 ? -4.084 -14.981 9.017 1.00 51.34 132 PHE A C 1
ATOM 1023 O O . PHE A 1 132 ? -3.814 -16.181 8.973 1.00 51.34 132 PHE A O 1
ATOM 1030 N N . ARG A 1 133 ? -3.817 -14.247 10.101 1.00 54.41 133 ARG A N 1
ATOM 1031 C CA . ARG A 1 133 ? -3.345 -14.822 11.370 1.00 54.41 133 ARG A CA 1
ATOM 1032 C C . ARG A 1 133 ? -4.454 -15.537 12.152 1.00 54.41 133 ARG A C 1
ATOM 1034 O O . ARG A 1 133 ? -4.215 -16.035 13.251 1.00 54.41 133 ARG A O 1
ATOM 1041 N N . CYS A 1 134 ? -5.660 -15.656 11.586 1.00 59.47 134 CYS A N 1
ATOM 1042 C CA . CYS A 1 134 ? -6.786 -16.287 12.262 1.00 59.47 134 CYS A CA 1
ATOM 1043 C C . CYS A 1 134 ? -6.683 -17.809 12.449 1.00 59.47 134 CYS A C 1
ATOM 1045 O O . CYS A 1 134 ? -7.459 -18.345 13.232 1.00 59.47 134 CYS A O 1
ATOM 1047 N N . ALA A 1 135 ? -5.729 -18.511 11.827 1.00 59.19 135 ALA A N 1
ATOM 1048 C CA . ALA A 1 135 ? -5.584 -19.964 12.001 1.00 59.19 135 ALA A CA 1
ATOM 1049 C C . ALA A 1 135 ? -5.343 -20.392 13.465 1.00 59.19 135 ALA A C 1
ATOM 1051 O O . ALA A 1 135 ? -5.741 -21.484 13.861 1.00 59.19 135 ALA A O 1
ATOM 1052 N N . THR A 1 136 ? -4.735 -19.523 14.279 1.00 62.56 136 THR A N 1
ATOM 1053 C CA . THR A 1 136 ? -4.582 -19.698 15.735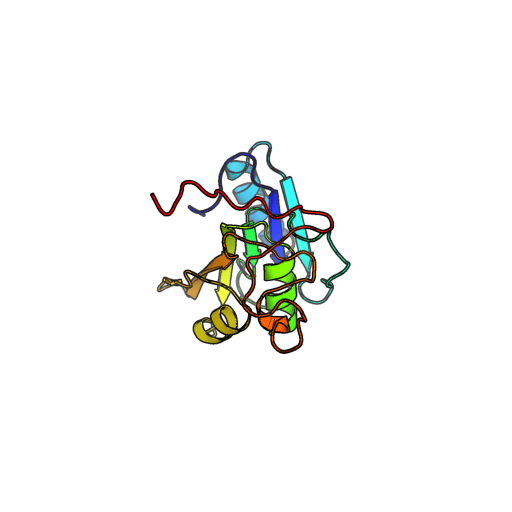 1.00 62.56 136 THR A CA 1
ATOM 1054 C C . THR A 1 136 ? -5.426 -18.705 16.538 1.00 62.56 136 THR A C 1
ATOM 1056 O O . THR A 1 136 ? -5.277 -18.609 17.757 1.00 62.56 136 THR A O 1
ATOM 1059 N N . CYS A 1 137 ? -6.313 -17.946 15.882 1.00 68.19 137 CYS A N 1
ATOM 1060 C CA . CYS A 1 137 ? -7.134 -16.956 16.565 1.00 68.19 137 CYS A CA 1
ATOM 1061 C C . CYS A 1 137 ? -8.224 -17.659 17.381 1.00 68.19 137 CYS A C 1
ATOM 1063 O O . CYS A 1 137 ? -9.001 -18.434 16.818 1.00 68.19 137 CYS A O 1
ATOM 1065 N N . PRO A 1 138 ? -8.354 -17.344 18.682 1.00 72.56 138 PRO A N 1
ATOM 1066 C CA . PRO A 1 138 ? -9.399 -17.923 19.525 1.00 72.56 138 PRO A CA 1
ATOM 1067 C C . PRO A 1 138 ? -10.822 -17.542 19.078 1.00 72.56 138 PRO A C 1
ATOM 1069 O O . PRO A 1 138 ? -11.784 -18.129 19.558 1.00 72.56 138 PRO A O 1
ATOM 1072 N N . TYR A 1 139 ? -10.956 -16.584 18.155 1.00 73.94 139 TYR A N 1
ATOM 1073 C CA . TYR A 1 139 ? -12.222 -16.096 17.603 1.00 73.94 139 TYR A CA 1
ATOM 1074 C C . TYR A 1 139 ? -12.422 -16.483 16.127 1.00 73.94 139 TYR A C 1
ATOM 1076 O O . TYR A 1 139 ? -13.197 -15.845 15.414 1.00 73.94 139 TYR A O 1
ATOM 1084 N N . LEU A 1 140 ? -11.701 -17.495 15.629 1.00 71.75 140 LEU A N 1
ATOM 1085 C CA . LEU A 1 140 ? -11.859 -17.983 14.258 1.00 71.75 140 LEU A CA 1
ATOM 1086 C C . LEU A 1 140 ? -13.317 -18.404 13.989 1.00 71.75 140 LEU A C 1
ATOM 1088 O O . LEU A 1 140 ? -13.908 -19.163 14.751 1.00 71.75 140 LEU A O 1
ATOM 1092 N N . GLY A 1 141 ? -13.890 -17.907 12.889 1.00 72.19 141 GLY A N 1
ATOM 1093 C CA . GLY A 1 141 ? -15.288 -18.152 12.511 1.00 72.19 141 GLY A CA 1
ATOM 1094 C C . GLY A 1 141 ? -16.299 -17.169 13.112 1.00 72.19 141 GLY A C 1
ATOM 1095 O O . GLY A 1 141 ? -17.471 -17.216 12.744 1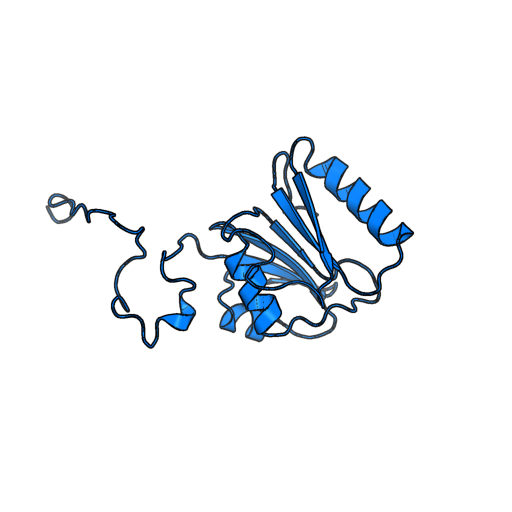.00 72.19 141 GLY A O 1
ATOM 1096 N N . MET A 1 142 ? -15.868 -16.257 13.989 1.00 72.69 142 MET A N 1
ATOM 1097 C CA . MET A 1 142 ? -16.718 -15.193 14.530 1.00 72.69 142 MET A CA 1
ATOM 1098 C C . MET A 1 142 ? -16.600 -13.906 13.691 1.00 72.69 142 MET A C 1
ATOM 1100 O O . MET A 1 142 ? -15.567 -13.680 13.052 1.00 72.69 142 MET A O 1
ATOM 1104 N N . PRO A 1 143 ? -17.627 -13.035 13.686 1.00 74.56 143 PRO A N 1
ATOM 1105 C CA . PRO A 1 143 ? -17.525 -11.709 13.083 1.00 74.56 143 PRO A CA 1
ATOM 1106 C C . PRO A 1 143 ? -16.377 -10.889 13.689 1.00 74.56 143 PRO A C 1
ATOM 1108 O O . PRO A 1 143 ? -16.041 -11.039 14.864 1.00 74.56 143 PRO A O 1
ATOM 1111 N N . ALA A 1 144 ? -15.791 -9.991 12.895 1.00 76.00 144 ALA A N 1
ATOM 1112 C CA . ALA A 1 144 ? -14.793 -9.048 13.392 1.00 76.00 144 ALA A CA 1
ATOM 1113 C C . ALA A 1 144 ? -15.383 -8.140 14.483 1.00 76.00 144 ALA A C 1
ATOM 1115 O O . ALA A 1 144 ? -16.548 -7.755 14.406 1.00 76.00 144 ALA A O 1
ATOM 1116 N N . PHE A 1 145 ? -14.568 -7.786 15.477 1.00 74.62 145 PHE A N 1
ATOM 1117 C CA . PHE A 1 145 ? -15.001 -7.007 16.635 1.00 74.62 145 PHE A CA 1
ATOM 1118 C C . PHE A 1 145 ? -13.892 -6.088 17.157 1.00 74.62 145 PHE A C 1
ATOM 1120 O O . PHE A 1 145 ? -12.698 -6.311 16.919 1.00 74.62 145 PHE A O 1
ATOM 1127 N N . LYS A 1 146 ? -14.297 -5.054 17.895 1.00 75.88 146 LYS A N 1
ATOM 1128 C CA . LYS A 1 146 ? -13.416 -4.151 18.646 1.00 75.88 146 LYS A CA 1
ATOM 1129 C C . LYS A 1 146 ? -13.267 -4.617 20.101 1.00 75.88 146 LYS A C 1
ATOM 1131 O O . LYS A 1 146 ? -14.185 -5.236 20.643 1.00 75.88 146 LYS A O 1
ATOM 1136 N N . PRO A 1 147 ? -12.158 -4.293 20.793 1.00 75.00 147 PRO A N 1
ATOM 1137 C CA . PRO A 1 147 ? -12.016 -4.633 22.204 1.00 75.00 147 PRO A CA 1
ATOM 1138 C C . PRO A 1 147 ? -13.136 -3.967 23.010 1.00 75.00 147 PRO A C 1
ATOM 1140 O O . PRO A 1 147 ? -13.353 -2.761 22.895 1.00 75.00 147 PRO A O 1
ATOM 1143 N N . GLY A 1 148 ? -13.851 -4.748 23.819 1.00 80.62 148 GLY A N 1
ATOM 1144 C CA . GLY A 1 148 ? -14.969 -4.252 24.629 1.00 80.62 148 GLY A CA 1
ATOM 1145 C C . GLY A 1 148 ? -16.284 -4.048 23.868 1.00 80.62 148 GLY A C 1
ATOM 1146 O O . GLY A 1 148 ? -17.252 -3.564 24.456 1.00 80.62 148 GLY A O 1
ATOM 1147 N N . GLU A 1 149 ? -16.355 -4.425 22.589 1.00 81.38 149 GLU A N 1
ATOM 1148 C CA . GLU A 1 149 ? -17.604 -4.415 21.834 1.00 81.38 149 GLU A CA 1
ATOM 1149 C C . GLU A 1 149 ? -18.593 -5.436 22.413 1.00 81.38 149 GLU A C 1
ATOM 1151 O O . GLU A 1 149 ? -18.292 -6.622 22.547 1.00 81.38 149 GLU A O 1
ATOM 1156 N N . LYS A 1 150 ? -19.790 -4.969 22.784 1.00 77.50 150 LYS A N 1
ATOM 1157 C CA . LYS A 1 150 ? -20.881 -5.843 23.221 1.00 77.50 150 LYS A CA 1
ATOM 1158 C C . LYS A 1 150 ? -21.664 -6.297 21.998 1.00 77.50 150 LYS A C 1
ATOM 1160 O O . LYS A 1 150 ? -22.252 -5.462 21.312 1.00 77.50 150 LYS A O 1
ATOM 1165 N N . VAL A 1 151 ? -21.709 -7.607 21.770 1.00 72.50 151 VAL A N 1
ATOM 1166 C CA . VAL A 1 151 ? -22.530 -8.212 20.716 1.00 72.50 151 VAL A CA 1
ATOM 1167 C C . VAL A 1 151 ? -23.997 -7.858 20.971 1.00 72.50 151 VAL A C 1
ATOM 1169 O O . VAL A 1 151 ? -24.550 -8.199 22.016 1.00 72.50 151 VAL A O 1
ATOM 1172 N N . LYS A 1 152 ? -24.624 -7.151 20.028 1.00 75.56 152 LYS A N 1
ATOM 1173 C CA . LYS A 1 152 ? -26.071 -6.924 20.019 1.00 75.56 152 LYS A CA 1
ATOM 1174 C C . LYS A 1 152 ? -26.692 -7.935 19.064 1.00 75.56 152 LYS A C 1
ATOM 1176 O O . LYS A 1 152 ? -26.503 -7.823 17.859 1.00 75.56 152 LYS A O 1
ATOM 1181 N N . LEU A 1 153 ? -27.390 -8.923 19.612 1.00 70.44 153 LEU A N 1
ATOM 1182 C CA . LEU A 1 153 ? -28.220 -9.829 18.825 1.00 70.44 153 LEU A CA 1
ATOM 1183 C C . LEU A 1 153 ? -29.566 -9.141 18.602 1.00 70.44 153 LEU A C 1
ATOM 1185 O O . LEU A 1 153 ? -30.243 -8.796 19.572 1.00 70.44 153 LEU A O 1
ATOM 1189 N N . ASP A 1 154 ? -29.923 -8.897 17.343 1.00 74.06 154 ASP A N 1
ATOM 1190 C CA . ASP A 1 154 ? -31.261 -8.427 16.997 1.00 74.06 154 ASP A CA 1
ATOM 1191 C C . ASP A 1 154 ? -32.190 -9.641 16.934 1.00 74.06 154 ASP A C 1
ATOM 1193 O O . ASP A 1 154 ? -32.139 -10.427 15.995 1.00 74.06 154 ASP A O 1
ATOM 1197 N N . LEU A 1 155 ? -32.997 -9.835 17.978 1.00 79.88 155 LEU A N 1
ATOM 1198 C CA . LEU A 1 155 ? -33.885 -10.997 18.115 1.00 79.88 155 LEU A CA 1
ATOM 1199 C C . LEU A 1 155 ? -35.107 -10.938 17.179 1.00 79.88 155 LEU A C 1
ATOM 1201 O O . LEU A 1 155 ? -35.927 -11.851 17.203 1.00 79.88 155 LEU A O 1
ATOM 1205 N N . ASN A 1 156 ? -35.241 -9.880 16.373 1.00 73.62 156 ASN A N 1
ATOM 1206 C CA . ASN A 1 156 ? -36.356 -9.700 15.444 1.00 73.62 156 ASN A CA 1
ATOM 1207 C C . ASN A 1 156 ? -36.036 -10.152 14.009 1.00 73.62 156 ASN A C 1
ATOM 1209 O O . ASN A 1 156 ? -36.899 -10.031 13.148 1.00 73.62 156 ASN A O 1
ATOM 1213 N N . SER A 1 157 ? -34.820 -10.631 13.717 1.00 68.56 157 SER A N 1
ATOM 1214 C CA . SER A 1 157 ? -34.428 -11.011 12.348 1.00 68.56 157 SER A CA 1
ATOM 1215 C C . SER A 1 157 ? -35.050 -12.317 11.843 1.00 68.56 157 SER A C 1
ATOM 1217 O O . SER A 1 157 ? -34.970 -12.592 10.648 1.00 68.56 157 SER A O 1
ATOM 1219 N N . ASP A 1 158 ? -35.659 -13.099 12.739 1.00 63.19 158 ASP A N 1
ATOM 1220 C CA . ASP A 1 158 ? -36.140 -14.461 12.469 1.00 63.19 158 ASP A CA 1
ATOM 1221 C C . ASP A 1 158 ? -37.678 -14.588 12.573 1.00 63.19 158 ASP A C 1
ATOM 1223 O O . ASP A 1 158 ? -38.201 -15.705 12.585 1.00 63.19 158 ASP A O 1
ATOM 1227 N N . ILE A 1 159 ? -38.403 -13.461 12.665 1.00 54.59 159 ILE A N 1
ATOM 1228 C CA . ILE A 1 159 ? -39.879 -13.397 12.686 1.00 54.59 159 ILE A CA 1
ATOM 1229 C C . ILE A 1 159 ? -40.399 -12.713 11.423 1.00 54.59 159 ILE A C 1
ATOM 1231 O O . ILE A 1 159 ? -39.913 -11.605 11.107 1.00 54.59 159 ILE A O 1
#

Foldseek 3Di:
DVQEAAAWEEEEEEEPDDPVQVVVVVVVNCVGHPPHHYYYDYLVPDALPPDQFQAGLEYEYQPDPPSPRDPDLRSLLSRLRRHHAFRKYKYADPDDCQVSNVLSQWDPWDADPRRIIITTRHNAAAPVGDPNVCVPPPQPPHDHDDVPDDDDDPPPPPD

Organism: Spodoptera exigua (NCBI:txid7107)

Radius of gyration: 17.33 Å; Cα contacts (8 Å, |Δi|>4): 255; chains: 1; bounding box: 56×39×44 Å

Secondary structure (DSSP, 8-state):
-TT--TT-EEEEEESS--HHHHHHHHHHHHHHHTT-EEEEEETTT--TTSS-SS-EEEEEES-STT------HHHHHHHHHHEEEEEEEEEE-SS--HHHHHHTT-EEEEE-TTSEEEEE--S---TTS-TTGGGG-TTTTSPP--TTPPP---TTTT-